Protein AF-A6TS24-F1 (afdb_monomer)

InterPro domains:
  IPR043718 Domain of unknown function DUF5659 [PF18903] (8-77)

Mean predicted aligned error: 7.42 Å

pLDDT: mean 84.41, std 16.72, range [35.97, 95.88]

Sequence (78 aa):
MMGKNDNVLFYIFSIHLIAYLRSIGIYQEKVTTTETGKKAYWFKNNRELQQHIQDYKGDWELQEFIKALRKIKGEMVG

Structure (mmCIF, N/CA/C/O backbone):
data_AF-A6TS24-F1
#
_entry.id   AF-A6TS24-F1
#
loop_
_atom_site.group_PDB
_atom_site.id
_atom_site.type_symbol
_atom_site.label_atom_id
_atom_site.label_alt_id
_atom_site.label_comp_id
_atom_site.label_asym_id
_atom_site.label_entity_id
_atom_site.label_seq_id
_atom_site.pdbx_PDB_ins_code
_atom_site.Cartn_x
_atom_site.Cartn_y
_atom_site.Cartn_z
_atom_site.occupancy
_atom_site.B_iso_or_equiv
_atom_site.auth_seq_id
_atom_site.auth_comp_id
_atom_site.auth_asym_id
_atom_site.auth_atom_id
_atom_site.pdbx_PDB_model_num
ATOM 1 N N . MET A 1 1 ? -7.238 12.738 33.823 1.00 35.97 1 MET A N 1
ATOM 2 C CA . MET A 1 1 ? -7.017 11.337 33.399 1.00 35.97 1 MET A CA 1
ATOM 3 C C . MET A 1 1 ? -7.152 11.299 31.886 1.00 35.97 1 MET A C 1
ATOM 5 O O . MET A 1 1 ? -8.214 11.631 31.383 1.00 35.97 1 MET A O 1
ATOM 9 N N . MET A 1 2 ? -6.054 11.069 31.167 1.00 38.12 2 MET A N 1
ATOM 10 C CA . MET A 1 2 ? -5.927 11.367 29.734 1.00 38.12 2 MET A CA 1
ATOM 11 C C . MET A 1 2 ? -5.855 10.050 28.949 1.00 38.12 2 MET A C 1
ATOM 13 O O . MET A 1 2 ? -4.808 9.416 28.903 1.00 38.12 2 MET A O 1
ATOM 17 N N . GLY A 1 3 ? -6.980 9.611 28.380 1.00 36.59 3 GLY A N 1
ATOM 18 C CA . GLY A 1 3 ? -7.043 8.439 27.502 1.00 36.59 3 GLY A CA 1
ATOM 19 C C . GLY A 1 3 ? -6.740 8.833 26.059 1.00 36.59 3 GLY A C 1
ATOM 20 O O . GLY A 1 3 ? -7.660 9.085 25.287 1.00 36.59 3 GLY A O 1
ATOM 21 N N . LYS A 1 4 ? -5.456 8.931 25.701 1.00 41.09 4 LYS A N 1
ATOM 22 C CA . LYS A 1 4 ? -5.009 9.079 24.308 1.00 41.09 4 LYS A CA 1
ATOM 23 C C . LYS A 1 4 ? -5.179 7.740 23.582 1.00 41.09 4 LYS A C 1
ATOM 25 O O . LYS A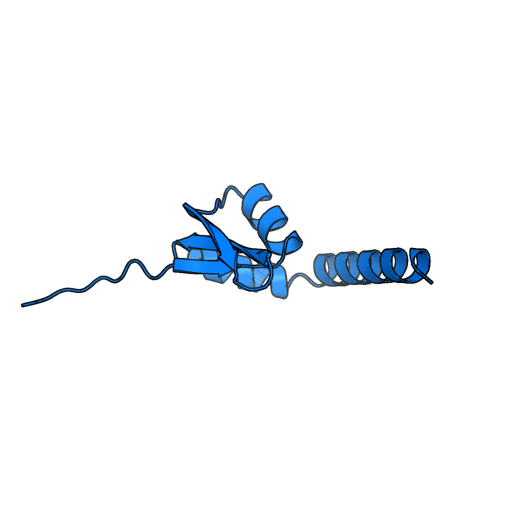 1 4 ? -4.240 6.960 23.489 1.00 41.09 4 LYS A O 1
ATOM 30 N N . ASN A 1 5 ? -6.381 7.456 23.084 1.00 43.12 5 ASN A N 1
ATOM 31 C CA . ASN A 1 5 ? -6.519 6.517 21.972 1.00 43.12 5 ASN A CA 1
ATOM 32 C C . ASN A 1 5 ? -6.056 7.256 20.720 1.00 43.12 5 ASN A C 1
ATOM 34 O O . ASN A 1 5 ? -6.850 7.863 20.003 1.00 43.12 5 ASN A O 1
ATOM 38 N N . ASP A 1 6 ? -4.739 7.284 20.536 1.00 42.75 6 ASP A N 1
ATOM 39 C CA . ASP A 1 6 ? -4.108 7.821 19.345 1.00 42.75 6 ASP A CA 1
ATOM 40 C C . ASP A 1 6 ? -4.717 7.111 18.128 1.00 42.75 6 ASP A C 1
ATOM 42 O O . ASP A 1 6 ? -4.614 5.892 17.982 1.00 42.75 6 ASP A O 1
ATOM 46 N N . ASN A 1 7 ? -5.369 7.872 17.246 1.00 58.59 7 ASN A N 1
ATOM 47 C CA . ASN A 1 7 ? -5.669 7.439 15.883 1.00 58.59 7 ASN A CA 1
ATOM 48 C C . ASN A 1 7 ? -4.329 7.254 15.155 1.00 58.59 7 ASN A C 1
ATOM 50 O O . ASN A 1 7 ? -3.900 8.112 14.382 1.00 58.59 7 ASN A O 1
ATOM 54 N N . VAL A 1 8 ? -3.612 6.172 15.463 1.00 77.94 8 VAL A N 1
ATOM 55 C CA . VAL A 1 8 ? -2.337 5.856 14.828 1.00 77.94 8 VAL A CA 1
ATOM 56 C C . VAL A 1 8 ? -2.654 5.551 13.372 1.00 77.94 8 VAL A C 1
ATOM 58 O O . VAL A 1 8 ? -3.342 4.583 13.061 1.00 77.94 8 VAL A O 1
ATOM 61 N N . LEU A 1 9 ? -2.196 6.408 12.468 1.00 83.44 9 LEU A N 1
ATOM 62 C CA . LEU A 1 9 ? -2.321 6.180 11.036 1.00 83.44 9 LEU A CA 1
ATOM 63 C C . LEU A 1 9 ? -1.071 5.464 10.532 1.00 83.44 9 LEU A C 1
ATOM 65 O O . LEU A 1 9 ? 0.050 5.817 10.899 1.00 83.44 9 LEU A O 1
ATOM 69 N N . PHE A 1 10 ? -1.266 4.476 9.666 1.00 87.31 10 PHE A N 1
ATOM 70 C CA . PHE A 1 10 ? -0.192 3.751 8.995 1.00 87.31 10 PHE A CA 1
ATOM 71 C C . PHE A 1 10 ? -0.021 4.300 7.577 1.00 87.31 10 PHE A C 1
ATOM 73 O O . PHE A 1 10 ? -1.000 4.376 6.832 1.00 87.31 10 PHE A O 1
ATOM 80 N N . TYR A 1 11 ? 1.194 4.701 7.190 1.00 90.44 11 TYR A N 1
ATOM 81 C CA . TYR A 1 11 ? 1.449 5.232 5.848 1.00 90.44 11 TYR A CA 1
ATOM 82 C C . TYR A 1 11 ? 2.056 4.186 4.907 1.00 90.44 11 TYR A C 1
ATOM 84 O O . TYR A 1 11 ? 2.910 3.388 5.289 1.00 90.44 11 TYR A O 1
ATOM 92 N N . ILE A 1 12 ? 1.639 4.225 3.640 1.00 92.25 12 ILE A N 1
ATOM 93 C CA . ILE A 1 12 ? 2.105 3.347 2.564 1.00 92.25 12 ILE A CA 1
ATOM 94 C C . ILE A 1 12 ? 2.576 4.198 1.379 1.00 92.25 12 ILE A C 1
ATOM 96 O O . ILE A 1 12 ? 1.876 5.111 0.941 1.00 92.25 12 ILE A O 1
ATOM 100 N N . PHE A 1 13 ? 3.752 3.868 0.835 1.00 90.88 13 PHE A N 1
ATOM 101 C CA . PHE A 1 13 ? 4.299 4.459 -0.399 1.00 90.88 13 PHE A CA 1
ATOM 102 C C . PHE A 1 13 ? 4.147 3.557 -1.632 1.00 90.88 13 PHE A C 1
ATOM 104 O O . PHE A 1 13 ? 4.224 4.029 -2.765 1.00 90.88 13 PHE A O 1
ATOM 111 N N . SER A 1 14 ? 3.982 2.246 -1.433 1.00 91.62 14 SER A N 1
ATOM 112 C CA . SER A 1 14 ? 3.937 1.273 -2.529 1.00 91.62 14 SER A CA 1
ATOM 113 C C . SER A 1 14 ? 2.629 1.385 -3.306 1.00 91.62 14 SER A C 1
ATOM 115 O O . SER A 1 14 ? 1.573 1.000 -2.805 1.00 91.62 14 SER A O 1
ATOM 11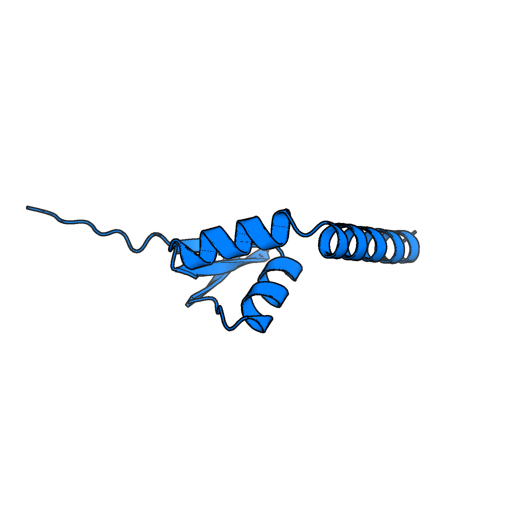7 N N . ILE A 1 15 ? 2.707 1.853 -4.554 1.00 90.56 15 ILE A N 1
ATOM 118 C CA . ILE A 1 15 ? 1.536 1.995 -5.430 1.00 90.56 15 ILE A CA 1
ATOM 119 C C . ILE A 1 15 ? 0.826 0.659 -5.690 1.00 90.56 15 ILE A C 1
ATOM 121 O O . ILE A 1 15 ? -0.394 0.633 -5.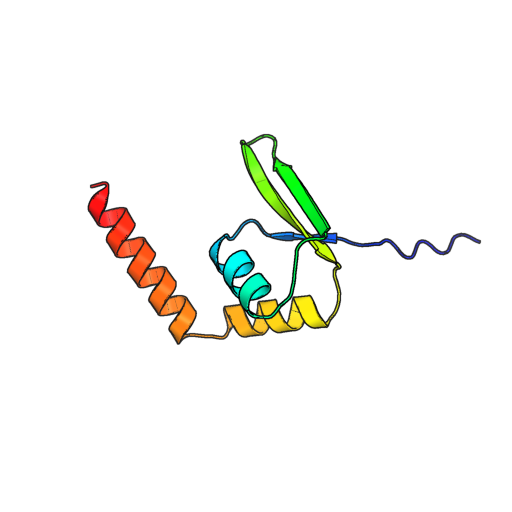790 1.00 90.56 15 ILE A O 1
ATOM 125 N N . HIS A 1 16 ? 1.569 -0.451 -5.738 1.00 91.50 16 HIS A N 1
ATOM 126 C CA . HIS A 1 16 ? 1.000 -1.785 -5.946 1.00 91.50 16 HIS A CA 1
ATOM 127 C C . HIS A 1 16 ? 0.206 -2.262 -4.730 1.00 91.50 16 HIS A C 1
ATOM 129 O O . HIS A 1 16 ? -0.905 -2.756 -4.883 1.00 91.50 16 HIS A O 1
ATOM 135 N N . LEU A 1 17 ? 0.730 -2.027 -3.523 1.00 93.25 17 LEU A N 1
ATOM 136 C CA . LEU A 1 17 ? 0.002 -2.330 -2.292 1.00 93.25 17 LEU A CA 1
ATOM 137 C C . LEU A 1 17 ? -1.250 -1.452 -2.174 1.00 93.25 17 LEU A C 1
ATOM 139 O O . LEU A 1 17 ? -2.309 -1.940 -1.809 1.00 93.25 17 LEU A O 1
ATOM 143 N N . ILE A 1 18 ? -1.162 -0.173 -2.544 1.00 94.62 18 ILE A N 1
ATOM 144 C CA . ILE A 1 18 ? -2.324 0.727 -2.552 1.00 94.62 18 ILE A CA 1
ATOM 145 C C . ILE A 1 18 ? -3.381 0.255 -3.559 1.00 94.62 18 ILE A C 1
ATOM 147 O O . ILE A 1 18 ? -4.570 0.293 -3.251 1.00 94.62 18 ILE A O 1
ATOM 151 N N . ALA A 1 19 ? -2.969 -0.191 -4.749 1.00 93.06 19 ALA A N 1
ATOM 152 C CA . ALA A 1 19 ? -3.882 -0.727 -5.754 1.00 93.06 19 ALA A CA 1
ATOM 153 C C . ALA A 1 19 ? -4.587 -2.000 -5.259 1.00 93.06 19 ALA A C 1
ATOM 155 O O . ALA A 1 19 ? -5.805 -2.092 -5.378 1.00 93.06 19 ALA A O 1
ATOM 156 N N . TYR A 1 20 ? -3.841 -2.919 -4.640 1.00 94.19 20 TYR A N 1
ATOM 157 C CA . TYR A 1 20 ? -4.396 -4.115 -4.007 1.00 94.19 20 TYR A CA 1
ATOM 158 C C . TYR A 1 20 ? -5.390 -3.776 -2.886 1.00 94.19 20 TYR A C 1
ATOM 160 O O . TYR A 1 20 ? -6.508 -4.279 -2.877 1.00 94.19 20 TYR A O 1
ATOM 168 N N . LEU A 1 21 ? -5.034 -2.869 -1.970 1.00 95.69 21 LEU A N 1
ATOM 169 C CA . LEU A 1 21 ? -5.935 -2.463 -0.885 1.00 95.69 21 LEU A CA 1
ATOM 170 C C . LEU A 1 21 ? -7.239 -1.867 -1.435 1.00 95.69 21 LEU A C 1
ATOM 172 O O . LEU A 1 21 ? -8.322 -2.205 -0.966 1.00 95.69 21 LEU A O 1
ATOM 176 N N . ARG A 1 22 ? -7.158 -1.055 -2.494 1.00 94.94 22 ARG A N 1
ATOM 177 C CA . ARG A 1 22 ? -8.349 -0.514 -3.161 1.00 94.94 22 ARG A CA 1
ATOM 178 C C . ARG A 1 22 ? -9.199 -1.589 -3.829 1.00 94.94 22 ARG A C 1
ATOM 180 O O . ARG A 1 22 ? -10.420 -1.482 -3.766 1.00 94.94 22 ARG A O 1
ATOM 187 N N . SER A 1 23 ? -8.598 -2.613 -4.444 1.00 94.00 23 SER A N 1
ATOM 188 C CA . SER A 1 23 ? -9.369 -3.691 -5.082 1.00 94.00 23 SER A CA 1
ATOM 189 C C . SER A 1 23 ? -10.185 -4.508 -4.080 1.00 94.00 23 SER A C 1
ATOM 191 O O . SER A 1 23 ? -11.206 -5.070 -4.458 1.00 94.00 23 SER A O 1
ATOM 193 N N . ILE A 1 24 ? -9.771 -4.530 -2.810 1.00 94.06 24 ILE A N 1
ATOM 194 C CA . ILE A 1 24 ? -10.495 -5.188 -1.711 1.00 94.06 24 ILE A CA 1
ATOM 195 C C . ILE A 1 24 ? -11.323 -4.212 -0.857 1.00 94.06 24 ILE A C 1
ATOM 197 O O . ILE A 1 24 ? -11.803 -4.575 0.210 1.00 94.06 24 ILE A O 1
ATOM 201 N N . GLY A 1 25 ? -11.504 -2.966 -1.310 1.00 95.56 25 GLY A N 1
ATOM 202 C CA . GLY A 1 25 ? -12.366 -1.983 -0.646 1.00 95.56 25 GLY A CA 1
ATOM 203 C C . GLY A 1 25 ? -11.732 -1.226 0.527 1.00 95.56 25 GLY A C 1
ATOM 204 O O . GLY A 1 25 ? -12.438 -0.503 1.229 1.00 95.56 25 GLY A O 1
ATOM 205 N N . ILE A 1 26 ? -10.417 -1.331 0.731 1.00 95.50 26 ILE A N 1
ATOM 206 C CA . ILE A 1 26 ? -9.684 -0.589 1.763 1.00 95.50 26 ILE A CA 1
ATOM 207 C C . ILE A 1 26 ? -9.101 0.694 1.166 1.00 95.50 26 ILE A C 1
ATOM 209 O O . ILE A 1 26 ? -8.218 0.674 0.304 1.00 95.50 26 ILE A O 1
ATOM 213 N N . TYR A 1 27 ? -9.570 1.836 1.667 1.00 95.31 27 TYR A N 1
ATOM 214 C CA . TYR A 1 27 ? -9.198 3.160 1.170 1.00 95.31 27 TYR A CA 1
ATOM 215 C C . TYR A 1 27 ? -8.396 3.955 2.197 1.00 95.31 27 TYR A C 1
ATOM 217 O O . TYR A 1 27 ? -8.584 3.836 3.406 1.00 95.31 27 TYR A O 1
ATOM 225 N N . GLN A 1 28 ? -7.491 4.792 1.692 1.00 95.00 28 GLN A N 1
ATOM 226 C CA . GLN A 1 28 ? -6.733 5.723 2.517 1.00 95.00 28 GLN A CA 1
ATOM 227 C C . GLN A 1 28 ? -7.643 6.824 3.087 1.00 95.00 28 GLN A C 1
ATOM 229 O O . GLN A 1 28 ? -8.518 7.327 2.385 1.00 95.00 28 GLN A O 1
ATOM 234 N N . GLU A 1 29 ? -7.376 7.258 4.317 1.00 94.81 29 GLU A N 1
ATOM 235 C CA . GLU A 1 29 ? -8.059 8.388 4.957 1.00 94.81 29 GLU A CA 1
ATOM 236 C C . GLU A 1 29 ? -7.515 9.737 4.473 1.00 94.81 29 GLU A C 1
ATOM 238 O O . GLU A 1 29 ? -8.254 10.711 4.349 1.00 94.81 29 GLU A O 1
ATOM 243 N N . LYS A 1 30 ? -6.210 9.811 4.185 1.00 94.00 30 LYS A N 1
ATOM 244 C CA . LYS A 1 30 ? -5.569 11.020 3.651 1.00 94.00 30 LYS A CA 1
ATOM 245 C C . LYS A 1 30 ? -4.354 10.691 2.790 1.00 94.00 30 LYS A C 1
ATOM 247 O O . LYS A 1 30 ? -3.754 9.621 2.905 1.00 94.00 30 LYS A O 1
ATOM 252 N N . VAL A 1 31 ? -3.960 11.644 1.950 1.00 95.38 31 VAL A N 1
ATOM 253 C CA . VAL A 1 31 ? -2.739 11.587 1.136 1.00 95.38 31 VAL A CA 1
ATOM 254 C C . VAL A 1 31 ? -1.897 12.815 1.447 1.00 95.38 31 VAL A C 1
ATOM 256 O O . VAL A 1 31 ? -2.417 13.927 1.455 1.00 95.38 31 VAL A O 1
ATOM 259 N N . THR A 1 32 ? -0.605 12.624 1.700 1.00 94.75 32 THR A N 1
ATOM 260 C CA . THR A 1 32 ? 0.356 13.719 1.889 1.00 94.75 32 THR A CA 1
ATOM 261 C C . THR A 1 32 ? 1.527 13.566 0.930 1.00 94.75 32 THR A C 1
ATOM 263 O O . THR A 1 32 ? 1.798 12.473 0.434 1.00 94.75 32 THR A O 1
ATOM 266 N N . THR A 1 33 ? 2.249 14.653 0.689 1.00 94.31 33 THR A N 1
ATOM 267 C CA . THR A 1 33 ? 3.502 14.639 -0.073 1.00 94.31 33 THR A CA 1
ATOM 268 C C . THR A 1 33 ? 4.657 14.811 0.908 1.00 94.31 33 THR A C 1
ATOM 270 O O . THR A 1 33 ? 4.601 15.689 1.764 1.00 94.31 33 THR A O 1
ATOM 273 N N . THR A 1 34 ? 5.667 13.947 0.839 1.00 87.62 34 THR A N 1
ATOM 274 C CA . THR A 1 34 ? 6.885 14.069 1.652 1.00 87.62 34 THR A CA 1
ATOM 275 C C . THR A 1 34 ? 7.753 15.219 1.155 1.00 87.62 34 THR A C 1
ATOM 277 O O . THR A 1 34 ? 7.603 15.675 0.024 1.00 87.62 34 THR A O 1
ATOM 280 N N . GLU A 1 35 ? 8.736 15.624 1.956 1.00 86.12 35 GLU A N 1
ATOM 281 C CA . GLU A 1 35 ? 9.753 16.616 1.566 1.00 86.12 35 GLU A CA 1
ATOM 282 C C . GLU A 1 35 ? 10.502 16.223 0.279 1.00 86.12 35 GLU A C 1
ATOM 284 O O . GLU A 1 35 ? 10.905 17.070 -0.507 1.00 86.12 35 GLU A O 1
ATOM 289 N N . THR A 1 36 ? 10.617 14.918 0.015 1.00 89.69 36 THR A N 1
ATOM 290 C CA . THR A 1 36 ? 11.215 14.349 -1.205 1.00 89.69 36 THR A CA 1
ATOM 291 C C . THR A 1 36 ? 10.249 14.253 -2.396 1.00 89.69 36 THR A C 1
ATOM 293 O O . THR A 1 36 ? 10.576 13.624 -3.400 1.00 89.69 36 THR A O 1
ATOM 296 N N . GLY A 1 37 ? 9.037 14.808 -2.292 1.00 89.31 37 GLY A N 1
ATOM 297 C CA . GLY A 1 37 ? 8.021 14.786 -3.351 1.00 89.31 37 GLY A CA 1
ATOM 298 C C . GLY A 1 37 ? 7.253 13.465 -3.494 1.00 89.31 37 GLY A C 1
ATOM 299 O O . GLY A 1 37 ? 6.413 13.330 -4.385 1.00 89.31 37 GLY A O 1
ATOM 300 N N . LYS A 1 38 ? 7.496 12.469 -2.631 1.00 90.06 38 LYS A N 1
ATOM 301 C CA . LYS A 1 38 ? 6.814 11.165 -2.692 1.00 90.06 38 LYS A CA 1
ATOM 302 C C . LYS A 1 38 ? 5.434 11.245 -2.041 1.00 90.06 38 LYS A C 1
ATOM 304 O O . LYS A 1 38 ? 5.270 11.837 -0.979 1.00 90.06 38 LYS A O 1
ATOM 309 N N . LYS A 1 39 ? 4.433 10.595 -2.639 1.00 93.56 39 LYS A N 1
ATOM 310 C CA . LYS A 1 39 ? 3.080 10.515 -2.062 1.00 93.56 39 LYS A CA 1
ATOM 311 C C . LYS A 1 39 ? 3.007 9.440 -0.975 1.00 93.56 39 LYS A C 1
ATOM 313 O O . LYS A 1 39 ? 3.224 8.269 -1.274 1.00 93.56 39 LYS A O 1
ATOM 318 N N . ALA A 1 40 ? 2.658 9.831 0.247 1.00 94.00 40 ALA A N 1
ATOM 319 C CA . ALA A 1 40 ? 2.340 8.943 1.361 1.00 94.00 40 ALA A CA 1
ATOM 320 C C . ALA A 1 40 ? 0.816 8.808 1.507 1.00 94.00 40 ALA A C 1
ATOM 322 O O . ALA A 1 40 ? 0.105 9.809 1.617 1.00 94.00 40 ALA A O 1
ATOM 323 N N . TYR A 1 41 ? 0.316 7.575 1.519 1.00 95.88 41 TYR A N 1
ATOM 324 C CA . TYR A 1 41 ? -1.107 7.264 1.652 1.00 95.88 41 TYR A CA 1
ATOM 325 C C . TYR A 1 41 ? -1.354 6.720 3.053 1.00 95.88 41 TYR A C 1
ATOM 327 O O . TYR A 1 41 ? -0.761 5.712 3.427 1.00 95.88 41 TYR A O 1
ATOM 335 N N . TRP A 1 42 ? -2.190 7.399 3.830 1.00 95.19 42 TRP A N 1
ATOM 336 C CA . TRP A 1 42 ? -2.411 7.102 5.242 1.00 95.19 42 TRP A CA 1
ATOM 337 C C . TRP A 1 42 ? -3.700 6.320 5.430 1.00 95.19 42 TRP A C 1
ATOM 339 O O . TRP A 1 42 ? -4.751 6.740 4.955 1.00 95.19 42 TRP A O 1
ATOM 349 N N . PHE A 1 43 ? -3.624 5.222 6.164 1.00 94.94 43 PHE A N 1
ATOM 350 C CA . PHE A 1 43 ? -4.737 4.330 6.450 1.00 94.94 43 PHE A CA 1
ATOM 351 C C . PHE A 1 43 ? -4.950 4.233 7.956 1.00 94.94 43 PHE A C 1
ATOM 353 O O . PHE A 1 43 ? -4.003 4.381 8.737 1.00 94.94 43 PHE A O 1
ATOM 360 N N . LYS A 1 44 ? -6.183 3.928 8.361 1.00 93.69 44 LYS A N 1
ATOM 361 C CA . LYS A 1 44 ? -6.488 3.557 9.740 1.00 93.69 44 LYS A CA 1
ATOM 362 C C . LYS A 1 44 ? -5.653 2.344 10.135 1.00 93.69 44 LYS A C 1
ATOM 364 O O . LYS A 1 44 ? -5.781 1.291 9.516 1.00 93.69 44 LYS A O 1
ATOM 369 N N . ASN A 1 45 ? -4.816 2.462 11.165 1.00 92.00 45 ASN A N 1
ATOM 370 C CA . ASN A 1 45 ? -4.051 1.314 11.636 1.00 92.00 45 ASN A CA 1
ATOM 371 C C . ASN A 1 45 ? -4.958 0.383 12.447 1.00 92.00 45 ASN A C 1
ATOM 373 O O . ASN A 1 45 ? -5.238 0.628 13.619 1.00 92.00 45 ASN A O 1
ATOM 377 N N . ASN A 1 46 ? -5.442 -0.677 11.810 1.00 92.19 46 ASN A N 1
ATOM 378 C CA . ASN A 1 46 ? -6.255 -1.705 12.441 1.00 92.19 46 ASN A CA 1
ATOM 379 C C . ASN A 1 46 ? -5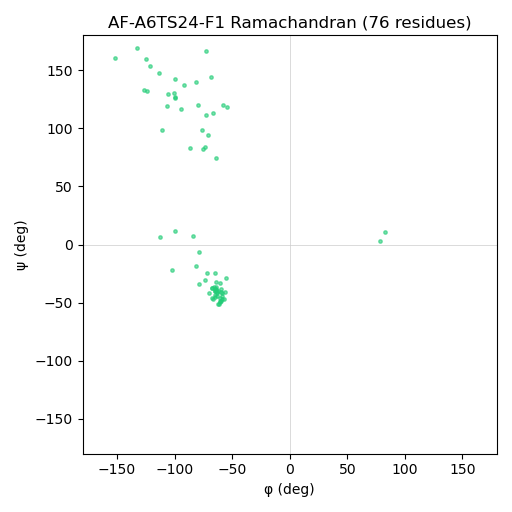.746 -3.106 12.062 1.00 92.19 46 ASN A C 1
ATOM 381 O O . ASN A 1 46 ? -4.897 -3.274 11.185 1.00 92.19 46 ASN A O 1
ATOM 385 N N . ARG A 1 47 ? -6.264 -4.127 12.750 1.00 92.62 47 ARG A N 1
ATOM 386 C CA . ARG A 1 47 ? -5.875 -5.526 12.526 1.00 92.62 47 ARG A CA 1
ATOM 387 C C . ARG A 1 47 ? -6.151 -5.991 11.094 1.00 92.62 47 ARG A C 1
ATOM 389 O O . ARG A 1 47 ? -5.342 -6.721 10.540 1.00 92.62 47 ARG A O 1
ATOM 396 N N . GLU A 1 48 ? -7.263 -5.555 10.513 1.00 93.56 48 GLU A N 1
ATOM 397 C CA . GLU A 1 48 ? -7.669 -5.884 9.143 1.00 93.56 48 GLU A CA 1
ATOM 398 C C . GLU A 1 48 ? -6.643 -5.394 8.113 1.00 93.56 48 GLU A C 1
ATOM 400 O O . GLU A 1 48 ? -6.141 -6.183 7.316 1.00 93.56 48 GLU A O 1
ATOM 405 N N . LEU A 1 49 ? -6.231 -4.124 8.195 1.00 94.44 49 LEU A N 1
ATOM 406 C CA . LEU A 1 49 ? -5.177 -3.562 7.354 1.00 94.44 49 LEU A CA 1
ATOM 407 C C . LEU A 1 49 ? -3.878 -4.363 7.495 1.00 94.44 49 LEU A C 1
ATOM 409 O O . LEU A 1 49 ? -3.255 -4.703 6.491 1.00 94.44 49 LEU A O 1
ATOM 413 N N . GLN A 1 50 ? -3.463 -4.666 8.729 1.00 94.31 50 GLN A N 1
ATOM 414 C CA . GLN A 1 50 ? -2.227 -5.415 8.966 1.00 94.31 50 GLN A CA 1
ATOM 415 C C . GLN A 1 50 ? -2.297 -6.835 8.394 1.00 94.31 50 GLN A C 1
ATOM 417 O O . GLN A 1 50 ? -1.314 -7.287 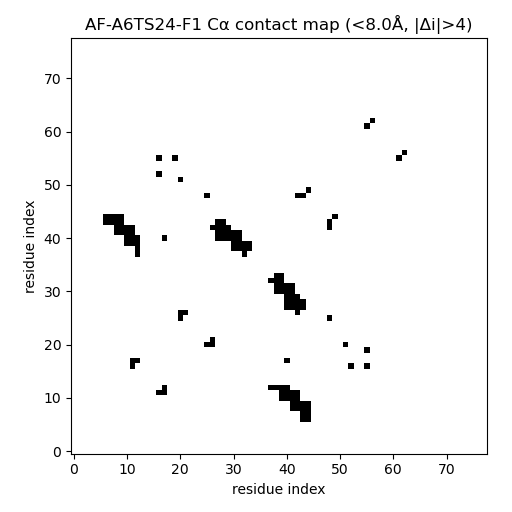7.808 1.00 94.31 50 GLN A O 1
ATOM 422 N N . GLN A 1 51 ? -3.450 -7.505 8.496 1.00 95.00 51 GLN A N 1
ATOM 423 C CA . GLN A 1 51 ? -3.662 -8.826 7.906 1.00 95.00 51 GLN A CA 1
ATOM 424 C C . GLN A 1 51 ? -3.522 -8.770 6.384 1.00 95.00 51 GLN A C 1
ATOM 426 O O . GLN A 1 51 ? -2.695 -9.478 5.824 1.00 95.00 51 GLN A O 1
ATOM 431 N N . HIS A 1 52 ? -4.213 -7.846 5.715 1.00 94.94 52 HIS A N 1
ATOM 432 C CA . HIS A 1 52 ? -4.118 -7.730 4.260 1.00 94.94 52 HIS A CA 1
ATOM 433 C C . HIS A 1 52 ? -2.722 -7.333 3.771 1.00 94.94 52 HIS A C 1
ATOM 435 O O . HIS A 1 52 ? -2.303 -7.760 2.697 1.00 94.94 52 HIS A O 1
ATOM 441 N N . ILE A 1 53 ? -1.974 -6.543 4.548 1.00 94.12 53 ILE A N 1
ATOM 442 C CA . ILE A 1 53 ? -0.566 -6.253 4.252 1.00 94.12 53 ILE A CA 1
ATOM 443 C C . ILE A 1 53 ? 0.286 -7.524 4.352 1.00 94.12 53 ILE A C 1
ATOM 445 O O . ILE A 1 53 ? 1.203 -7.696 3.547 1.00 94.12 53 ILE A O 1
ATOM 449 N N . GLN A 1 54 ? 0.031 -8.388 5.336 1.00 93.69 54 GLN A N 1
ATOM 450 C CA . GLN A 1 54 ? 0.731 -9.667 5.469 1.00 93.69 54 GLN A CA 1
ATOM 451 C C . GLN A 1 54 ? 0.368 -10.618 4.329 1.00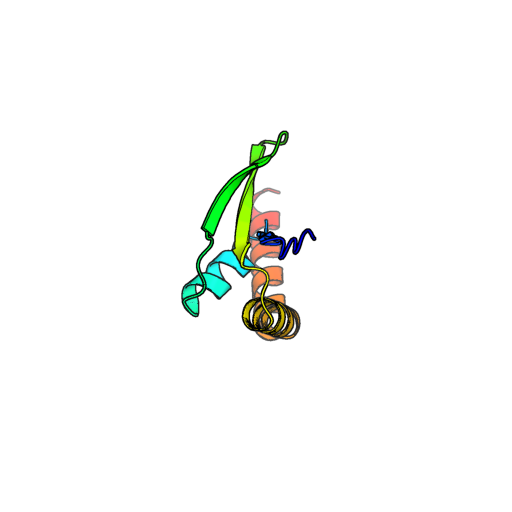 93.69 54 GLN A C 1
ATOM 453 O O . GLN A 1 54 ? 1.281 -11.144 3.697 1.00 93.69 54 GLN A O 1
ATOM 458 N N . ASP A 1 55 ? -0.917 -10.750 4.003 1.00 92.88 5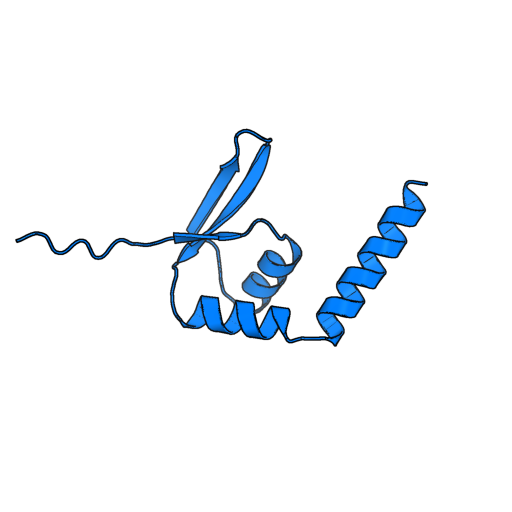5 ASP A N 1
ATOM 459 C CA . ASP A 1 55 ? -1.397 -11.594 2.905 1.00 92.88 55 ASP A CA 1
ATOM 460 C C . ASP A 1 55 ? -0.778 -11.153 1.572 1.00 92.88 55 ASP A C 1
ATOM 462 O O . ASP A 1 55 ? -0.180 -11.956 0.864 1.00 92.88 55 ASP A O 1
ATOM 466 N N . TYR A 1 56 ? -0.791 -9.845 1.286 1.00 92.25 56 TYR A N 1
ATOM 467 C CA . TYR A 1 56 ? -0.149 -9.273 0.099 1.00 92.25 56 TYR A CA 1
ATOM 468 C C . TYR A 1 56 ? 1.346 -9.608 0.014 1.00 92.25 56 TYR A C 1
ATOM 470 O O . TYR A 1 56 ? 1.873 -9.859 -1.068 1.00 92.25 56 TYR A O 1
ATOM 478 N N . LYS A 1 57 ? 2.061 -9.568 1.146 1.00 89.31 57 LYS A N 1
ATOM 479 C CA . LYS A 1 57 ? 3.496 -9.892 1.197 1.00 89.31 57 LYS A CA 1
ATOM 480 C C . LYS A 1 57 ? 3.757 -11.392 1.055 1.00 89.31 57 LYS A C 1
ATOM 482 O O . LYS A 1 57 ? 4.828 -11.753 0.575 1.00 89.31 57 LYS A O 1
ATOM 487 N N . GLY A 1 58 ? 2.824 -12.226 1.509 1.00 89.44 58 GLY A N 1
ATOM 488 C CA . GLY A 1 58 ? 2.890 -13.683 1.422 1.00 89.44 58 GLY A CA 1
ATOM 489 C C . GLY A 1 58 ? 2.462 -14.246 0.066 1.00 89.44 58 GLY A C 1
ATOM 490 O O . GLY A 1 58 ? 2.816 -15.380 -0.246 1.00 89.44 58 GLY A O 1
ATO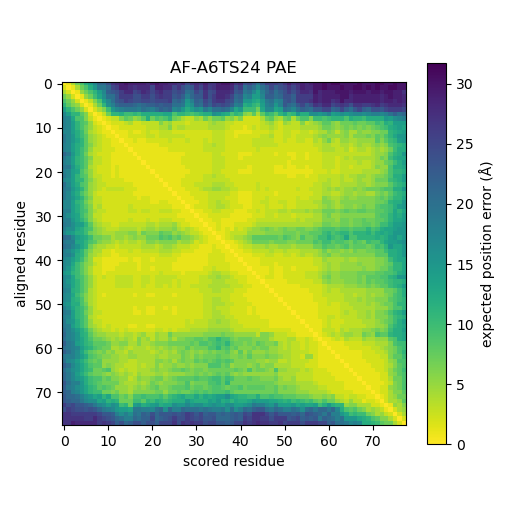M 491 N N . ASP A 1 59 ? 1.743 -13.470 -0.747 1.00 91.31 59 ASP A N 1
ATOM 492 C CA . ASP A 1 59 ? 1.310 -13.863 -2.089 1.00 91.31 59 ASP A CA 1
ATOM 493 C C . ASP A 1 59 ? 2.494 -13.904 -3.070 1.00 91.31 59 ASP A C 1
ATOM 495 O O . ASP A 1 59 ? 2.904 -12.894 -3.653 1.00 91.31 59 ASP A O 1
ATOM 499 N N . TRP A 1 60 ? 3.069 -15.097 -3.228 1.00 88.00 60 TRP A N 1
ATOM 500 C CA . TRP A 1 60 ? 4.249 -15.326 -4.056 1.00 88.00 60 TRP A CA 1
ATOM 501 C C . TRP A 1 60 ? 4.001 -15.037 -5.545 1.00 88.00 60 TRP A C 1
ATOM 503 O O . TRP A 1 60 ? 4.893 -14.497 -6.202 1.00 88.00 60 TRP A O 1
ATOM 513 N N . GLU A 1 61 ? 2.807 -15.337 -6.071 1.00 85.62 61 GLU A N 1
ATOM 514 C CA . GLU A 1 61 ? 2.461 -15.107 -7.481 1.00 85.62 61 GLU A CA 1
ATOM 515 C C . GLU A 1 61 ? 2.425 -13.610 -7.777 1.00 85.62 61 GLU A C 1
ATOM 517 O O . GLU A 1 61 ? 3.041 -13.135 -8.738 1.00 85.62 61 GLU A O 1
ATOM 522 N N . LEU A 1 62 ? 1.771 -12.840 -6.904 1.00 86.19 62 LEU A N 1
ATOM 523 C CA . LEU A 1 62 ? 1.712 -11.389 -7.019 1.00 86.19 62 LEU A CA 1
ATOM 524 C C . LEU A 1 62 ? 3.104 -10.753 -6.903 1.00 86.19 62 LEU A C 1
ATOM 526 O O . LEU A 1 62 ? 3.426 -9.826 -7.656 1.00 86.19 62 LEU A O 1
ATOM 530 N N . GLN A 1 63 ? 3.951 -11.241 -5.989 1.00 88.12 63 GLN A N 1
ATOM 531 C CA . GLN A 1 63 ? 5.316 -10.729 -5.850 1.00 88.12 63 GLN A CA 1
ATOM 532 C C . GLN A 1 63 ? 6.169 -11.014 -7.094 1.00 88.12 63 GLN A C 1
ATOM 534 O O . GLN A 1 63 ? 6.865 -10.109 -7.571 1.00 88.12 63 GLN A O 1
ATOM 539 N N . GLU A 1 64 ? 6.096 -12.221 -7.659 1.00 89.00 64 GLU A N 1
ATOM 540 C CA . GLU A 1 64 ? 6.832 -12.562 -8.881 1.00 89.00 64 GLU A CA 1
ATOM 541 C C . GLU A 1 64 ? 6.309 -11.781 -10.095 1.00 89.00 64 GLU A C 1
ATOM 543 O O . GLU A 1 64 ? 7.111 -11.271 -10.882 1.00 89.00 64 GLU A O 1
ATOM 548 N N . PHE A 1 65 ? 4.997 -11.552 -10.198 1.00 87.62 65 PHE A N 1
ATOM 549 C CA . PHE A 1 65 ? 4.427 -10.681 -11.228 1.00 87.62 65 PHE A CA 1
ATOM 550 C C . PHE A 1 65 ? 4.957 -9.241 -11.133 1.00 87.62 65 PHE A C 1
ATOM 552 O O . PHE A 1 65 ? 5.421 -8.670 -12.125 1.00 87.62 65 PHE A O 1
ATOM 559 N N . ILE A 1 66 ? 4.955 -8.642 -9.936 1.00 86.19 66 ILE A N 1
ATOM 560 C CA . ILE A 1 66 ? 5.476 -7.281 -9.722 1.00 86.19 66 ILE A CA 1
ATOM 561 C C . ILE A 1 66 ? 6.970 -7.207 -10.055 1.00 86.19 66 ILE A C 1
ATOM 563 O O . ILE A 1 66 ? 7.433 -6.223 -10.641 1.00 86.19 66 ILE A O 1
ATOM 567 N N . LYS A 1 67 ? 7.737 -8.236 -9.695 1.00 86.38 67 LYS A N 1
ATOM 568 C CA . LYS A 1 67 ? 9.166 -8.336 -9.996 1.00 86.38 67 LYS A CA 1
ATOM 569 C C . LYS A 1 67 ? 9.420 -8.440 -11.501 1.00 86.38 67 LYS A C 1
ATOM 571 O O . LYS A 1 67 ? 10.261 -7.699 -12.013 1.00 86.38 67 LYS A O 1
ATOM 576 N N . ALA A 1 68 ? 8.661 -9.271 -12.216 1.00 88.00 68 ALA A N 1
ATOM 577 C CA . ALA A 1 68 ? 8.734 -9.387 -13.670 1.00 88.00 68 ALA A CA 1
ATOM 578 C C . ALA A 1 68 ? 8.397 -8.055 -14.362 1.00 88.00 68 ALA A C 1
ATOM 580 O O . ALA A 1 68 ? 9.153 -7.586 -15.212 1.00 88.00 68 ALA A O 1
ATOM 581 N N . LEU A 1 69 ? 7.327 -7.378 -13.928 1.00 87.25 69 LEU A N 1
ATOM 582 C CA . LEU A 1 69 ? 6.963 -6.050 -14.433 1.00 87.25 69 LEU A CA 1
ATOM 583 C C . LEU A 1 69 ? 8.069 -5.010 -14.224 1.00 87.25 69 LEU A C 1
ATOM 585 O O . LEU A 1 69 ? 8.327 -4.192 -15.108 1.00 87.25 69 LEU A O 1
ATOM 589 N N . ARG A 1 70 ? 8.716 -5.012 -13.052 1.00 85.44 70 ARG A N 1
ATOM 590 C CA . ARG A 1 70 ? 9.836 -4.103 -12.763 1.00 85.44 70 ARG A CA 1
ATOM 591 C C . ARG A 1 70 ? 11.028 -4.370 -13.670 1.00 85.44 70 ARG A C 1
ATOM 593 O O . ARG A 1 70 ? 11.638 -3.407 -14.122 1.00 85.44 70 ARG A O 1
ATOM 600 N N . LYS A 1 71 ? 11.328 -5.639 -13.953 1.00 87.50 71 LYS A N 1
ATOM 601 C CA . LYS A 1 71 ? 12.406 -6.028 -14.867 1.00 87.50 71 LYS A CA 1
ATOM 602 C C . LYS A 1 71 ? 12.157 -5.488 -16.278 1.00 87.50 71 LYS A C 1
ATOM 604 O O . LYS A 1 71 ? 12.998 -4.759 -16.784 1.00 87.50 71 LYS A O 1
ATOM 609 N N . ILE A 1 72 ? 10.965 -5.715 -16.836 1.00 85.81 72 ILE A N 1
ATOM 610 C CA . ILE A 1 72 ? 10.589 -5.206 -18.169 1.00 85.81 72 ILE A CA 1
ATOM 611 C C . ILE A 1 72 ? 10.682 -3.674 -18.218 1.00 85.81 72 ILE A C 1
ATOM 613 O O . ILE A 1 72 ? 11.222 -3.104 -19.160 1.00 85.81 72 ILE A O 1
ATOM 617 N N . LYS A 1 73 ? 10.190 -2.978 -17.184 1.00 78.25 73 LYS A N 1
ATOM 618 C CA . LYS A 1 73 ? 10.286 -1.511 -17.122 1.00 78.25 73 LYS A CA 1
ATOM 619 C C . LYS A 1 73 ? 11.718 -1.001 -16.991 1.00 78.25 73 LYS A C 1
ATOM 621 O O . LYS A 1 73 ? 12.010 0.046 -17.550 1.00 78.25 73 LYS A O 1
ATOM 626 N N . GLY A 1 74 ? 12.579 -1.698 -16.253 1.00 71.69 74 GLY A N 1
ATOM 627 C CA . GLY A 1 74 ? 13.995 -1.350 -16.137 1.00 71.69 74 GLY A CA 1
ATOM 628 C C . GLY A 1 74 ? 14.752 -1.558 -17.448 1.00 71.69 74 GLY A C 1
ATOM 629 O O . GLY A 1 74 ? 15.577 -0.728 -17.806 1.00 71.69 74 GLY A O 1
ATOM 630 N N . GLU A 1 75 ? 14.416 -2.612 -18.190 1.00 57.69 75 GLU A N 1
ATOM 631 C CA . GLU A 1 75 ? 15.007 -2.921 -19.498 1.00 57.69 75 GLU A CA 1
ATOM 632 C C . GLU A 1 75 ? 14.546 -1.958 -20.608 1.00 57.69 75 GLU A C 1
ATOM 634 O O . GLU A 1 75 ? 15.281 -1.741 -21.559 1.00 57.69 75 GLU A O 1
ATOM 639 N N . MET A 1 76 ? 13.379 -1.314 -20.478 1.00 51.88 76 MET A N 1
ATOM 640 C CA . MET A 1 76 ? 12.920 -0.272 -21.418 1.00 51.88 76 MET A CA 1
ATOM 641 C C . MET A 1 76 ? 13.564 1.111 -21.202 1.00 51.88 76 MET A C 1
ATOM 643 O O . MET A 1 76 ? 13.301 2.026 -21.979 1.00 51.88 76 MET A O 1
ATOM 647 N N . VAL A 1 77 ? 14.355 1.294 -20.139 1.00 48.44 77 VAL A N 1
ATOM 648 C CA . VAL A 1 77 ? 15.056 2.559 -19.821 1.00 48.44 77 VAL A CA 1
ATOM 649 C C . VAL A 1 77 ? 16.583 2.400 -19.965 1.00 48.44 77 VAL A C 1
ATOM 651 O O . VAL A 1 77 ? 17.331 3.314 -19.623 1.00 48.44 77 VAL A O 1
ATOM 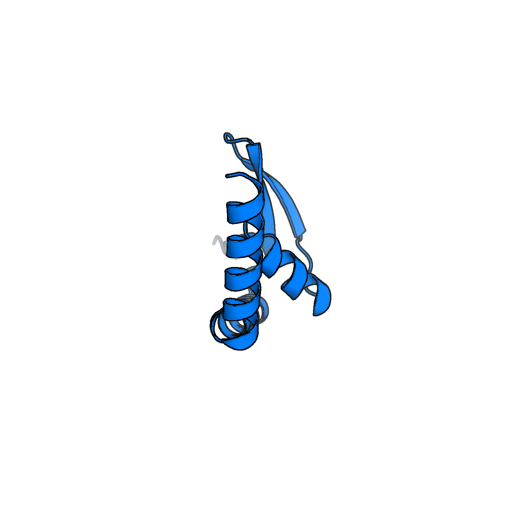654 N N . GLY A 1 78 ? 17.044 1.245 -20.461 1.00 42.50 78 GLY A N 1
ATOM 655 C CA . GLY A 1 78 ? 18.448 0.946 -20.762 1.00 42.50 78 GLY A CA 1
ATOM 656 C C . GLY A 1 78 ? 18.806 1.171 -22.221 1.00 42.50 78 GLY A C 1
ATOM 657 O O . GLY A 1 78 ? 17.930 0.939 -23.083 1.00 42.50 78 GLY A O 1
#

Organism: Alkaliphilus metalliredigens (strain QYMF) (NCBI:txid293826)

Solvent-accessible surface area (backbone atoms only — not comparable to full-atom values): 4771 Å² total; per-residue (Å²): 138,86,84,79,79,70,85,54,64,42,72,47,70,55,66,67,60,51,51,53,37,47,76,72,73,49,70,64,80,49,76,49,68,46,100,86,70,48,62,36,36,26,26,76,64,46,72,66,56,54,49,52,54,50,51,60,71,65,34,61,68,63,49,51,50,54,50,52,53,51,50,56,57,53,60,74,75,105

Secondary structure (DSSP, 8-state):
--------EEEE--HHHHHHHHHTT---SEEEE-TTSPEEEEEE--HHHHHHHHHHHH-HHHHHHHHHHHHHHHHTT-

Radius of gyration: 15.66 Å; Cα contacts (8 Å, |Δi|>4): 66; chains: 1; bounding box: 31×32×55 Å

Nearest PDB structures (foldseek):
  1fje-assembly1_B  TM=4.762E-01  e=2.773E+00  Mesocricetus auratus
  4qw2-assembly2_B  TM=3.425E-01  e=1.515E+00  Homo sapiens
  8bwf-assembly10_J  TM=4.477E-01  e=2.120E+00  Homo sapiens
  7of6-assembly1_C  TM=5.331E-01  e=7.594E+00  Homo sapiens
  2m88-assembly1_A  TM=4.569E-01  e=5.805E+00  Saccharomyces cerevisiae

Foldseek 3Di:
DDPPPDQDKDKDQDPLLQVVCVVVPFAFPDWDADPVRGIIGIGRDDPVSVVSVVVCVVPPVNVVVVVVVVVVVVVVVD